Protein AF-A0A975FSL1-F1 (afdb_monomer_lite)

Foldseek 3Di:
DDPDDDDDDDDDPLLVLLVVLVVCVVVVNHDPVSVVSNVVCLVPPVVSVVVVVVVVVVVCVVVPDPDPDQDPVNVVVVVVVVVVVD

Secondary structure (DSSP, 8-state):
----S----S--HHHHHHHHHHHHHHTT---HHHHHHHHHHHHH-HHHHHHHHHHHHHHHHHHH----PPPHHHHHHHHHHHHTT-

pLDDT: mean 81.55, std 14.06, range [37.84, 94.0]

Structure (mmCIF, N/CA/C/O backbone):
data_AF-A0A975FSL1-F1
#
_entry.id   AF-A0A975FSL1-F1
#
loop_
_atom_site.group_PDB
_atom_site.id
_atom_site.type_symbol
_atom_site.label_atom_id
_atom_site.label_alt_id
_atom_site.label_comp_id
_atom_site.label_asym_id
_atom_site.label_entity_id
_atom_site.label_seq_id
_atom_site.pdbx_PDB_ins_code
_atom_site.Cartn_x
_atom_site.Cartn_y
_atom_site.Cartn_z
_atom_site.occupancy
_atom_site.B_iso_or_equiv
_atom_site.auth_seq_id
_atom_site.auth_comp_id
_atom_site.auth_asym_id
_atom_site.auth_atom_id
_atom_site.pdbx_PDB_model_num
ATOM 1 N N . MET A 1 1 ? 2.873 14.712 17.817 1.00 42.72 1 MET A N 1
ATOM 2 C CA . MET A 1 1 ? 2.739 13.520 18.683 1.00 42.72 1 MET A CA 1
ATOM 3 C C . MET A 1 1 ? 2.787 12.315 17.758 1.00 42.72 1 MET A C 1
ATOM 5 O O . MET A 1 1 ? 1.948 12.256 16.880 1.00 42.72 1 MET A O 1
ATOM 9 N N . SER A 1 2 ? 3.751 11.412 17.744 1.00 37.84 2 SER A N 1
ATOM 10 C CA . SER A 1 2 ? 4.941 11.139 18.551 1.00 37.84 2 SER A CA 1
ATOM 11 C C . SER A 1 2 ? 5.979 10.601 17.558 1.00 37.84 2 SER A C 1
ATOM 13 O O . SER A 1 2 ? 5.708 9.625 16.862 1.00 37.84 2 SER A O 1
ATOM 15 N N . GLN A 1 3 ? 7.127 11.273 17.444 1.00 40.94 3 GLN A N 1
ATOM 16 C CA . GLN A 1 3 ? 8.221 10.919 16.530 1.00 40.94 3 GLN A CA 1
ATOM 17 C C . GLN A 1 3 ? 9.067 9.744 17.055 1.00 40.94 3 GLN A C 1
ATOM 19 O O . GLN A 1 3 ? 10.289 9.819 17.099 1.00 40.94 3 GLN A O 1
ATOM 24 N N . GLU A 1 4 ? 8.429 8.652 17.463 1.00 53.50 4 GLU A N 1
ATOM 25 C CA . GLU A 1 4 ? 9.132 7.455 17.932 1.00 53.50 4 GLU A C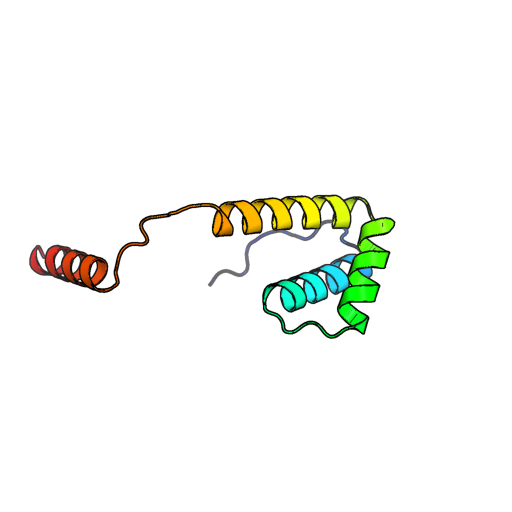A 1
ATOM 26 C C . GLU A 1 4 ? 8.386 6.194 17.507 1.00 53.50 4 GLU A C 1
ATOM 28 O O . GLU A 1 4 ? 7.739 5.561 18.325 1.00 53.50 4 GLU A O 1
ATOM 33 N N . TYR A 1 5 ? 8.472 5.803 16.233 1.00 52.38 5 TYR A N 1
ATOM 34 C CA . TYR A 1 5 ? 8.225 4.415 15.837 1.00 52.38 5 TYR A CA 1
ATOM 35 C C . TYR A 1 5 ? 9.166 4.024 14.686 1.00 52.38 5 TYR A C 1
ATOM 37 O O . TYR A 1 5 ? 9.006 4.460 13.553 1.00 52.38 5 TYR A O 1
ATOM 45 N N . ILE A 1 6 ? 10.119 3.147 15.035 1.00 51.12 6 ILE A N 1
ATOM 46 C CA . 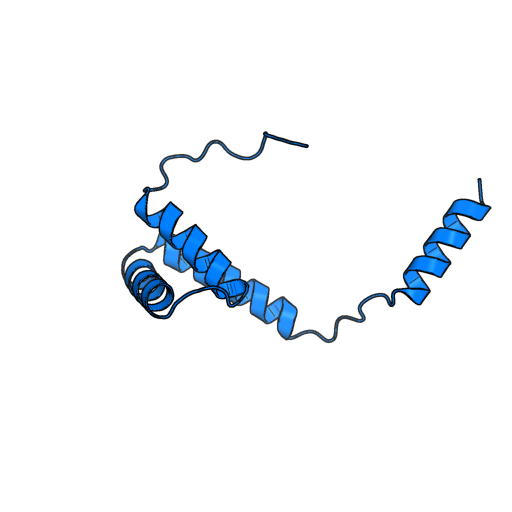ILE A 1 6 ? 10.931 2.266 14.177 1.00 51.12 6 ILE A CA 1
ATOM 47 C C . ILE A 1 6 ? 12.050 2.961 13.374 1.00 51.12 6 ILE A C 1
ATOM 49 O O . ILE A 1 6 ? 11.837 3.544 12.317 1.00 51.12 6 ILE A O 1
ATOM 53 N N . LYS A 1 7 ? 13.300 2.797 13.836 1.00 48.75 7 LYS A N 1
ATOM 54 C CA . LYS A 1 7 ? 14.494 2.935 12.986 1.00 48.75 7 LYS A CA 1
ATOM 55 C C . LYS A 1 7 ? 14.366 1.941 11.823 1.00 48.75 7 LYS A C 1
ATOM 57 O O . LYS A 1 7 ? 14.424 0.735 12.043 1.00 48.75 7 LYS A O 1
ATOM 62 N N . GLU A 1 8 ? 14.156 2.443 10.608 1.00 57.91 8 GLU A N 1
ATOM 63 C CA . GLU A 1 8 ? 14.101 1.642 9.383 1.00 57.91 8 GLU A CA 1
ATOM 64 C C . GLU A 1 8 ? 15.456 0.970 9.117 1.00 57.91 8 GLU A C 1
ATOM 66 O O . GLU A 1 8 ? 16.371 1.559 8.540 1.00 57.91 8 GLU A O 1
ATOM 71 N N . GLU A 1 9 ? 15.604 -0.287 9.524 1.00 63.44 9 GLU A N 1
ATOM 72 C CA . GLU A 1 9 ? 16.727 -1.112 9.092 1.00 63.44 9 GLU A CA 1
ATOM 73 C C . GLU A 1 9 ? 16.636 -1.375 7.577 1.00 63.44 9 GLU A C 1
ATOM 75 O O . GLU A 1 9 ? 15.772 -2.111 7.099 1.00 63.44 9 GLU A O 1
ATOM 80 N N . ASN A 1 10 ? 17.549 -0.769 6.808 1.00 72.62 10 ASN A N 1
ATOM 81 C CA . ASN A 1 10 ? 17.881 -1.110 5.418 1.00 72.62 10 ASN A CA 1
ATOM 82 C C . ASN A 1 10 ? 16.669 -1.395 4.500 1.00 72.62 10 ASN A C 1
ATOM 84 O O . ASN A 1 10 ? 16.536 -2.477 3.908 1.00 72.62 10 ASN A O 1
ATOM 88 N N . ILE A 1 11 ? 15.762 -0.425 4.352 1.00 81.75 11 ILE A N 1
ATOM 89 C CA . ILE A 1 11 ? 14.737 -0.461 3.300 1.00 81.75 11 ILE A CA 1
ATOM 90 C C . ILE A 1 11 ? 15.294 0.238 2.051 1.00 81.75 11 ILE A C 1
ATOM 92 O O . ILE A 1 11 ? 15.644 1.415 2.118 1.00 81.75 11 ILE A O 1
ATOM 96 N N . PRO A 1 12 ? 15.390 -0.449 0.895 1.00 88.19 12 PRO A N 1
ATOM 97 C CA . PRO A 1 12 ? 15.842 0.189 -0.336 1.00 88.19 12 PRO A CA 1
ATOM 98 C C . PRO A 1 12 ? 14.949 1.379 -0.705 1.00 88.19 12 PRO A C 1
ATOM 100 O O . PRO A 1 12 ? 13.723 1.275 -0.642 1.00 88.19 12 PRO A O 1
ATOM 103 N N . LYS A 1 13 ? 15.548 2.479 -1.180 1.00 87.44 13 LYS A N 1
ATOM 104 C CA . LYS A 1 13 ? 14.809 3.682 -1.619 1.00 87.44 13 LYS A CA 1
ATOM 105 C C . LYS A 1 13 ? 13.719 3.370 -2.652 1.00 87.44 13 LYS A C 1
ATOM 107 O O . LYS A 1 13 ? 12.653 3.977 -2.637 1.00 87.44 13 LYS A O 1
ATOM 112 N N . SER A 1 14 ? 13.961 2.390 -3.526 1.00 89.25 14 SER A N 1
ATOM 113 C CA . SER A 1 14 ? 12.956 1.911 -4.479 1.00 89.25 14 SER A CA 1
ATOM 114 C C . SER A 1 14 ? 11.747 1.288 -3.775 1.00 89.25 14 SER A C 1
ATOM 116 O O . SER A 1 14 ? 10.622 1.583 -4.152 1.00 89.25 14 SER A O 1
ATOM 118 N N . CYS A 1 15 ? 11.937 0.504 -2.710 1.00 89.50 15 CYS A N 1
ATOM 119 C CA . CYS A 1 15 ? 10.834 -0.038 -1.913 1.00 89.50 15 CYS A CA 1
ATOM 120 C C . CYS A 1 15 ? 10.061 1.059 -1.164 1.00 89.50 15 CYS A C 1
ATOM 122 O O . CYS A 1 15 ? 8.837 0.981 -1.099 1.00 89.50 15 CYS A O 1
ATOM 124 N N . GLN A 1 16 ? 10.744 2.088 -0.646 1.00 89.50 16 GLN A N 1
ATOM 125 C CA . GLN A 1 16 ? 10.090 3.245 -0.010 1.00 89.50 16 GLN A CA 1
ATOM 126 C C . GLN A 1 16 ? 9.201 4.003 -1.011 1.00 89.50 16 GLN A C 1
ATOM 128 O O . GLN A 1 16 ? 8.053 4.327 -0.719 1.00 89.50 16 GLN A O 1
ATOM 133 N N . GLN A 1 17 ? 9.690 4.218 -2.236 1.00 90.88 17 GLN A N 1
ATOM 134 C CA . GLN A 1 17 ? 8.906 4.858 -3.297 1.00 90.88 17 GLN A CA 1
ATOM 135 C C . GLN A 1 17 ? 7.667 4.034 -3.682 1.00 90.88 17 GLN A C 1
ATOM 137 O O . GLN A 1 17 ? 6.592 4.582 -3.921 1.00 90.88 17 GLN A O 1
ATOM 142 N N . ILE A 1 18 ? 7.807 2.711 -3.726 1.00 92.12 18 ILE A N 1
ATOM 143 C CA . ILE A 1 18 ? 6.699 1.788 -3.988 1.00 92.12 18 ILE A CA 1
ATOM 144 C C . ILE A 1 18 ? 5.685 1.783 -2.844 1.00 92.12 18 ILE A C 1
ATOM 146 O O . ILE A 1 18 ? 4.494 1.687 -3.125 1.00 92.12 18 ILE A O 1
ATOM 150 N N . ALA A 1 19 ? 6.114 1.937 -1.588 1.00 88.88 19 ALA A N 1
ATOM 151 C CA . ALA A 1 19 ? 5.194 2.120 -0.466 1.00 88.88 19 ALA A CA 1
ATOM 152 C C . ALA A 1 19 ? 4.322 3.369 -0.675 1.00 88.88 19 ALA A C 1
ATOM 154 O O . ALA A 1 19 ? 3.101 3.264 -0.674 1.00 88.88 19 ALA A O 1
ATOM 155 N N . HIS A 1 20 ? 4.928 4.500 -1.043 1.00 90.81 20 HIS A N 1
ATOM 156 C CA . HIS A 1 20 ? 4.185 5.723 -1.356 1.00 90.81 20 HIS A CA 1
ATOM 157 C C . HIS A 1 20 ? 3.196 5.554 -2.531 1.00 90.81 20 HIS A C 1
ATOM 159 O O . HIS A 1 20 ? 2.077 6.063 -2.496 1.00 90.81 20 HIS A O 1
ATOM 165 N N . TYR A 1 21 ? 3.559 4.806 -3.581 1.00 91.69 21 TYR A N 1
ATOM 166 C CA . TYR A 1 21 ? 2.617 4.481 -4.664 1.00 91.69 21 TYR A CA 1
ATOM 167 C C . TYR A 1 21 ? 1.500 3.526 -4.229 1.00 91.69 21 TYR A C 1
ATOM 169 O O . TYR A 1 21 ? 0.396 3.602 -4.768 1.00 91.69 21 TYR A O 1
ATOM 177 N N . SER A 1 22 ? 1.772 2.633 -3.276 1.00 88.69 22 SER A N 1
ATOM 178 C CA . SER A 1 22 ? 0.765 1.753 -2.681 1.00 88.69 22 SER A CA 1
ATOM 179 C C . SER A 1 22 ? -0.268 2.564 -1.901 1.00 88.69 22 SER A C 1
ATOM 181 O O . SER A 1 22 ? -1.460 2.313 -2.064 1.00 88.69 22 SER A O 1
ATOM 183 N N . ASP A 1 23 ? 0.167 3.562 -1.130 1.00 89.81 23 ASP A N 1
ATOM 184 C CA . ASP A 1 23 ? -0.733 4.448 -0.383 1.00 89.81 23 ASP A CA 1
ATOM 185 C C . ASP A 1 23 ? -1.635 5.227 -1.345 1.00 89.81 23 ASP A C 1
ATOM 187 O O . ASP A 1 23 ? -2.861 5.148 -1.264 1.00 89.81 23 ASP A O 1
ATOM 191 N N . LYS A 1 24 ? -1.048 5.861 -2.369 1.00 91.25 24 LYS A N 1
ATOM 192 C CA . LYS A 1 24 ? -1.825 6.517 -3.434 1.00 91.25 24 LYS A CA 1
ATOM 193 C C . LYS A 1 24 ? -2.820 5.575 -4.108 1.00 91.25 24 LYS A C 1
ATOM 195 O O . LYS A 1 24 ? -3.914 5.986 -4.485 1.00 91.25 24 LYS A O 1
ATOM 200 N N . LEU A 1 25 ? -2.455 4.307 -4.307 1.00 89.31 25 LEU A N 1
ATOM 201 C CA . LEU A 1 25 ? -3.355 3.326 -4.908 1.00 89.31 25 LEU A CA 1
ATOM 202 C C . LEU A 1 25 ? -4.549 3.023 -3.997 1.00 89.31 25 LEU A C 1
ATOM 204 O O . LEU A 1 25 ? -5.663 2.901 -4.505 1.00 89.31 25 LEU A O 1
ATOM 208 N N . GLN A 1 26 ? -4.332 2.919 -2.683 1.00 84.31 26 GLN A N 1
ATOM 209 C CA . GLN A 1 26 ? -5.390 2.655 -1.704 1.00 84.31 26 GLN A CA 1
ATOM 210 C C . GLN A 1 26 ? -6.425 3.783 -1.642 1.00 84.31 26 GLN A C 1
ATOM 212 O O . GLN A 1 26 ? -7.616 3.490 -1.550 1.00 84.31 26 GLN A O 1
ATOM 217 N N . TYR A 1 27 ? -5.990 5.038 -1.774 1.00 88.31 27 TYR A N 1
ATOM 218 C CA . TYR A 1 27 ? -6.873 6.212 -1.756 1.00 88.31 27 TYR A CA 1
ATOM 219 C C . TYR A 1 27 ? -7.381 6.641 -3.143 1.00 88.31 27 TYR A C 1
ATOM 221 O O . TYR A 1 27 ? -8.090 7.632 -3.267 1.00 88.31 27 TYR A O 1
ATOM 229 N N . GLY A 1 28 ? -7.065 5.887 -4.204 1.00 87.00 28 GLY A N 1
ATOM 230 C CA . GLY A 1 28 ? -7.539 6.184 -5.563 1.00 87.00 28 GLY A CA 1
ATOM 231 C C . GLY A 1 28 ? -6.799 7.327 -6.269 1.00 87.00 28 GLY A C 1
ATOM 232 O O . GLY A 1 28 ? -7.189 7.720 -7.364 1.00 87.00 28 GLY A O 1
ATOM 233 N N . GLU A 1 29 ? -5.700 7.806 -5.695 1.00 91.81 29 GLU A N 1
ATOM 234 C CA . GLU A 1 29 ? -4.883 8.922 -6.186 1.00 91.81 29 GLU A CA 1
ATOM 235 C 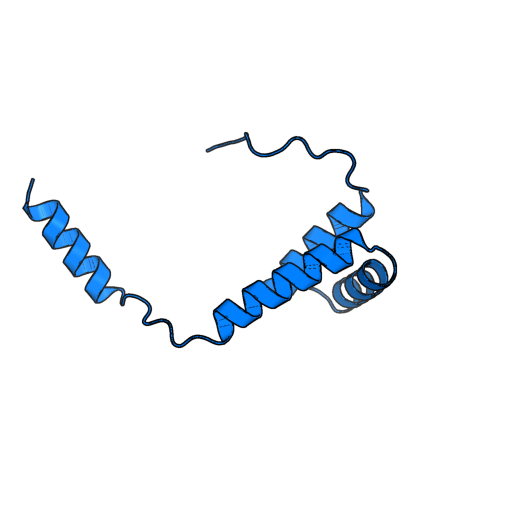C . GLU A 1 29 ? -3.749 8.474 -7.124 1.00 91.81 29 GLU A C 1
ATOM 237 O O . GLU A 1 29 ? -3.042 9.294 -7.711 1.00 91.81 29 GLU A O 1
ATOM 242 N N . ALA A 1 30 ? -3.534 7.163 -7.270 1.00 90.75 30 ALA A N 1
ATOM 243 C CA . ALA A 1 30 ? -2.465 6.636 -8.112 1.00 90.75 30 ALA A CA 1
ATOM 244 C C . ALA A 1 30 ? -2.773 6.784 -9.610 1.00 90.75 30 ALA A C 1
ATOM 246 O O . ALA A 1 30 ? -3.787 6.289 -10.121 1.00 90.75 30 ALA A O 1
ATOM 247 N N . SER A 1 31 ? -1.811 7.346 -10.339 1.00 92.94 31 SER A N 1
ATOM 248 C CA . SER A 1 31 ? -1.797 7.372 -11.800 1.00 92.94 31 SER A CA 1
ATOM 249 C C . SER A 1 31 ? -1.592 5.975 -12.403 1.00 92.94 31 SER A C 1
ATOM 251 O O . SER A 1 31 ? -1.122 5.035 -11.753 1.00 92.94 31 SER A O 1
ATOM 253 N N . PHE A 1 32 ? -1.915 5.824 -13.691 1.00 93.19 32 PHE A N 1
ATOM 254 C CA . PHE A 1 32 ? -1.727 4.562 -14.415 1.00 93.19 32 PHE A CA 1
ATOM 255 C C . PHE A 1 32 ? -0.266 4.072 -14.384 1.00 93.19 32 PHE A C 1
ATOM 257 O O . PHE A 1 32 ? -0.005 2.893 -14.140 1.00 93.19 32 PHE A O 1
ATOM 264 N N . TRP A 1 33 ? 0.695 4.984 -14.558 1.00 92.62 33 TRP A N 1
ATOM 265 C CA . TRP A 1 33 ? 2.123 4.657 -14.547 1.00 92.62 33 TRP A CA 1
ATOM 266 C C . TRP A 1 33 ? 2.631 4.236 -13.169 1.00 92.62 33 TRP A C 1
ATOM 268 O O . TRP A 1 33 ? 3.439 3.313 -13.073 1.00 92.62 33 TRP A O 1
ATOM 278 N N . GLU A 1 34 ? 2.147 4.869 -12.099 1.00 91.81 34 GLU A N 1
ATOM 279 C CA . GLU A 1 34 ? 2.475 4.472 -10.724 1.00 91.81 34 GLU A CA 1
ATOM 280 C C . GLU A 1 34 ? 1.949 3.061 -10.428 1.00 91.81 34 GLU A C 1
ATOM 282 O O . GLU A 1 34 ? 2.692 2.230 -9.907 1.00 91.81 34 GLU A O 1
ATOM 287 N N . LYS A 1 35 ? 0.721 2.738 -10.865 1.00 92.38 35 LYS A N 1
ATOM 288 C CA . LYS A 1 35 ? 0.149 1.383 -10.754 1.00 92.38 35 LYS A CA 1
ATOM 289 C C . LYS A 1 35 ? 0.989 0.336 -11.486 1.00 92.38 35 LYS A C 1
ATOM 291 O O . LYS A 1 35 ? 1.206 -0.754 -10.957 1.00 92.38 35 LYS A O 1
ATOM 296 N N . LEU A 1 36 ? 1.462 0.645 -12.695 1.00 93.94 36 LEU A N 1
ATOM 297 C CA . LEU A 1 36 ? 2.303 -0.270 -13.469 1.00 93.94 36 LEU A CA 1
ATOM 298 C C . LEU A 1 36 ? 3.657 -0.504 -12.783 1.00 93.94 36 LEU A C 1
ATOM 300 O O . LEU A 1 36 ? 4.050 -1.654 -12.588 1.00 93.94 36 LEU A O 1
ATOM 304 N N . LYS A 1 37 ? 4.335 0.567 -12.350 1.00 92.88 37 LYS A N 1
ATOM 305 C CA . LYS A 1 37 ? 5.608 0.484 -11.610 1.00 92.88 37 LYS A CA 1
ATOM 306 C C . LYS A 1 37 ? 5.465 -0.319 -10.319 1.00 92.88 37 LYS A C 1
ATOM 308 O O . LYS A 1 37 ? 6.314 -1.160 -10.03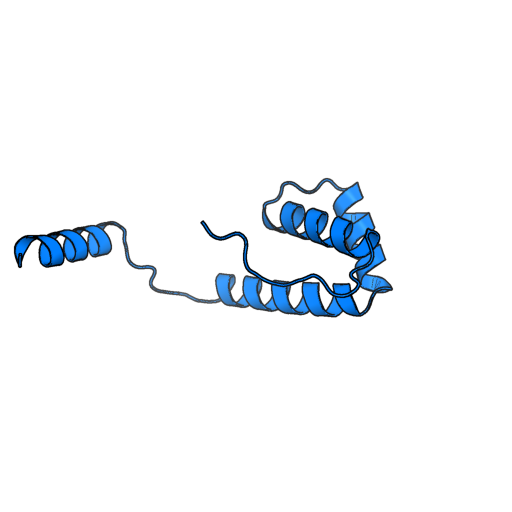1 1.00 92.88 37 LYS A O 1
ATOM 313 N N . LEU A 1 38 ? 4.371 -0.106 -9.586 1.00 92.62 38 LEU A N 1
ATOM 314 C CA . LEU A 1 38 ? 4.029 -0.860 -8.383 1.00 92.62 38 LEU A CA 1
ATOM 315 C C . LEU A 1 38 ? 3.942 -2.365 -8.672 1.00 92.62 38 LEU A C 1
ATOM 317 O O . LEU A 1 38 ? 4.614 -3.158 -8.013 1.00 92.62 38 LEU A O 1
ATOM 321 N N . LYS A 1 39 ? 3.166 -2.762 -9.690 1.00 91.62 39 LYS A N 1
ATOM 322 C CA . LYS A 1 39 ? 2.997 -4.175 -10.070 1.00 91.62 39 LYS A CA 1
ATOM 323 C C . LYS A 1 39 ? 4.312 -4.831 -10.484 1.00 91.62 39 LYS A C 1
ATOM 325 O O . LYS A 1 39 ? 4.580 -5.954 -10.064 1.00 91.62 39 LYS A O 1
ATOM 330 N N . ILE A 1 40 ? 5.131 -4.129 -11.269 1.00 94.00 40 ILE A N 1
ATOM 331 C CA . ILE A 1 40 ? 6.446 -4.625 -11.690 1.00 94.00 40 ILE A CA 1
ATOM 332 C C . ILE A 1 40 ? 7.355 -4.789 -10.466 1.00 94.00 40 ILE A C 1
ATOM 334 O O . ILE A 1 40 ? 7.959 -5.838 -10.300 1.00 94.00 40 ILE A O 1
ATOM 338 N N . HIS A 1 41 ? 7.406 -3.819 -9.550 1.00 93.19 41 HIS A N 1
ATOM 339 C CA . HIS A 1 41 ? 8.249 -3.945 -8.359 1.00 93.19 41 HIS A CA 1
ATOM 340 C C . HIS A 1 41 ? 7.827 -5.089 -7.435 1.00 93.19 41 HIS A C 1
ATOM 342 O O . HIS A 1 41 ? 8.665 -5.836 -6.936 1.00 93.19 41 HIS A O 1
ATOM 348 N N . ILE A 1 42 ? 6.523 -5.262 -7.224 1.00 93.56 42 ILE A N 1
ATOM 349 C CA . ILE A 1 42 ? 5.974 -6.363 -6.425 1.00 93.56 42 ILE A CA 1
ATOM 350 C C . ILE A 1 42 ? 6.281 -7.732 -7.057 1.00 93.56 42 ILE A C 1
ATOM 352 O O . ILE A 1 42 ? 6.433 -8.726 -6.337 1.00 93.56 42 ILE A O 1
ATOM 356 N N . SER A 1 43 ? 6.387 -7.807 -8.388 1.00 92.25 43 SER A N 1
ATOM 357 C CA . SER A 1 43 ? 6.668 -9.070 -9.067 1.00 92.25 43 SER A CA 1
ATOM 358 C C . SER A 1 43 ? 8.086 -9.575 -8.798 1.00 92.25 43 SER A C 1
ATOM 360 O O . SER A 1 43 ? 8.247 -10.781 -8.645 1.00 92.25 43 SER A O 1
ATOM 362 N N . TYR A 1 44 ? 9.091 -8.707 -8.636 1.00 92.25 44 TYR A N 1
ATOM 363 C CA . TYR A 1 44 ? 10.474 -9.136 -8.370 1.00 92.25 44 TYR A CA 1
ATOM 364 C C . TYR A 1 44 ? 10.949 -8.925 -6.923 1.00 92.25 44 TYR A C 1
ATOM 366 O O . TYR A 1 44 ? 11.896 -9.578 -6.494 1.00 92.25 44 TYR A O 1
ATOM 374 N N . CYS A 1 45 ? 10.313 -8.046 -6.144 1.00 93.31 45 CYS A N 1
ATOM 375 C CA . CYS A 1 45 ? 10.696 -7.782 -4.757 1.00 93.31 45 CYS A CA 1
ATOM 376 C C . CYS A 1 45 ? 9.805 -8.561 -3.779 1.00 93.31 45 CYS A C 1
ATOM 378 O O . CYS A 1 45 ? 8.659 -8.187 -3.511 1.00 93.31 45 CYS A O 1
ATOM 380 N N . GLU A 1 46 ? 10.348 -9.630 -3.190 1.00 91.56 46 GLU A N 1
ATOM 381 C CA . GLU A 1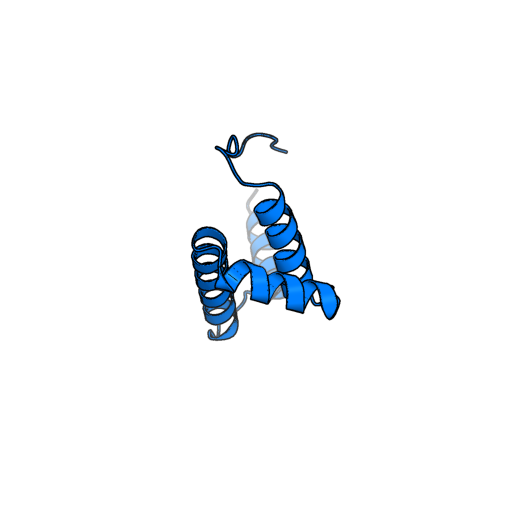 46 ? 9.625 -10.488 -2.241 1.00 91.56 46 GLU A CA 1
ATOM 382 C C . GLU A 1 46 ? 9.099 -9.712 -1.021 1.00 91.56 46 GLU A C 1
ATOM 384 O O . GLU A 1 46 ? 7.975 -9.942 -0.568 1.00 91.56 46 GLU A O 1
ATOM 389 N N . ARG A 1 47 ? 9.873 -8.740 -0.520 1.00 90.00 47 ARG A N 1
ATOM 390 C CA . ARG A 1 47 ? 9.473 -7.876 0.603 1.00 90.00 47 ARG A CA 1
ATOM 391 C C . ARG A 1 47 ? 8.198 -7.098 0.274 1.00 90.00 47 ARG A C 1
ATOM 393 O O . ARG A 1 47 ? 7.218 -7.181 1.014 1.00 90.00 47 ARG A O 1
ATOM 400 N N . CYS A 1 48 ? 8.188 -6.388 -0.854 1.00 91.00 48 CYS A N 1
ATOM 401 C CA . CYS A 1 48 ? 7.028 -5.612 -1.294 1.00 91.00 48 CYS A CA 1
ATOM 402 C C . CYS A 1 48 ? 5.835 -6.505 -1.643 1.00 91.00 48 CYS A C 1
ATOM 404 O O . CYS A 1 48 ? 4.694 -6.099 -1.415 1.00 91.00 48 CYS A O 1
ATOM 406 N N . ARG A 1 49 ? 6.080 -7.732 -2.122 1.00 91.75 49 ARG A N 1
ATOM 407 C CA . ARG A 1 49 ? 5.039 -8.742 -2.343 1.00 91.75 49 ARG A CA 1
ATOM 408 C C . ARG A 1 49 ? 4.357 -9.166 -1.049 1.00 91.75 49 ARG A C 1
ATOM 410 O O . ARG A 1 49 ? 3.132 -9.116 -0.976 1.00 91.75 49 ARG A O 1
ATOM 417 N N . LYS A 1 50 ? 5.127 -9.523 -0.016 1.00 90.25 50 LYS A N 1
ATOM 418 C CA . LYS A 1 50 ? 4.586 -9.885 1.306 1.00 90.25 50 LYS A CA 1
ATOM 419 C C . LYS A 1 50 ? 3.810 -8.725 1.930 1.00 90.25 50 LYS A C 1
ATOM 421 O O . LYS A 1 50 ? 2.723 -8.940 2.460 1.00 90.25 50 LYS A O 1
ATOM 426 N N . TYR A 1 51 ? 4.342 -7.508 1.833 1.00 89.00 51 TYR A N 1
ATOM 427 C CA . TYR A 1 51 ? 3.677 -6.298 2.318 1.00 89.00 51 TYR A CA 1
ATOM 428 C C . TYR A 1 51 ? 2.327 -6.061 1.619 1.00 89.00 51 TYR A C 1
ATOM 430 O O . TYR A 1 51 ? 1.297 -5.961 2.284 1.00 89.00 51 TYR A O 1
ATOM 438 N N . ASN A 1 52 ? 2.300 -6.083 0.282 1.00 88.25 52 ASN A N 1
ATOM 439 C CA . ASN A 1 52 ? 1.068 -5.880 -0.485 1.00 88.25 52 ASN A CA 1
ATOM 440 C C . ASN A 1 52 ? 0.033 -6.987 -0.255 1.00 88.25 52 ASN A C 1
ATOM 442 O O . ASN A 1 52 ? -1.156 -6.696 -0.165 1.00 88.25 52 ASN A O 1
ATOM 446 N N . ALA A 1 53 ? 0.464 -8.243 -0.117 1.00 88.38 53 ALA A N 1
ATOM 447 C CA . ALA A 1 53 ? -0.440 -9.353 0.176 1.00 88.38 53 ALA A CA 1
ATOM 448 C C . ALA A 1 53 ? -1.130 -9.187 1.542 1.00 88.38 53 ALA A C 1
ATOM 450 O O . ALA A 1 53 ? -2.345 -9.360 1.639 1.00 88.38 53 ALA A O 1
ATOM 451 N N . LYS A 1 54 ? -0.379 -8.798 2.584 1.00 88.00 54 LYS A N 1
ATOM 452 C CA . LYS A 1 54 ? -0.936 -8.521 3.919 1.00 88.00 54 LYS A CA 1
ATOM 453 C C . LYS A 1 54 ? -1.915 -7.345 3.895 1.00 88.00 54 LYS A C 1
ATOM 455 O O . LYS A 1 54 ? -3.011 -7.466 4.435 1.00 88.00 54 LYS A O 1
ATOM 460 N N . ASN A 1 55 ? -1.558 -6.252 3.221 1.00 86.06 55 ASN A N 1
ATOM 461 C CA . ASN A 1 55 ? -2.439 -5.091 3.080 1.00 86.06 55 ASN A CA 1
ATOM 462 C C . ASN A 1 55 ? -3.721 -5.431 2.313 1.00 86.06 55 ASN A C 1
ATOM 464 O O . ASN A 1 55 ? -4.806 -5.048 2.735 1.00 86.06 55 ASN A O 1
ATOM 468 N N . GLY A 1 56 ? -3.616 -6.201 1.226 1.00 85.31 56 GLY A N 1
ATOM 469 C CA . GLY A 1 56 ? -4.778 -6.655 0.464 1.00 85.31 56 GLY A CA 1
ATOM 470 C C . GLY A 1 56 ? -5.708 -7.547 1.289 1.00 85.31 56 GLY A C 1
ATOM 471 O O . GLY A 1 56 ? -6.926 -7.396 1.217 1.00 85.31 56 GLY A O 1
ATOM 472 N N . LEU A 1 57 ? -5.153 -8.438 2.117 1.00 86.88 57 LEU A N 1
ATOM 473 C CA . LEU A 1 57 ? -5.934 -9.239 3.061 1.00 86.88 57 LEU A CA 1
ATOM 474 C C . LEU A 1 57 ? -6.673 -8.343 4.059 1.00 86.88 57 LEU A C 1
ATOM 476 O O . LEU A 1 57 ? -7.876 -8.517 4.238 1.00 86.88 57 LEU A O 1
ATOM 480 N N . LEU A 1 58 ? -5.985 -7.364 4.653 1.00 85.56 58 LEU A N 1
ATOM 481 C CA . LEU A 1 58 ? -6.581 -6.418 5.595 1.00 85.56 58 LEU A CA 1
ATOM 482 C C . LEU A 1 58 ? -7.735 -5.641 4.950 1.00 85.56 58 LEU A C 1
ATOM 484 O O . LEU A 1 58 ? -8.847 -5.651 5.469 1.00 85.56 58 LEU A O 1
ATOM 488 N N . THR A 1 59 ? -7.511 -5.049 3.774 1.00 85.38 59 THR A N 1
ATOM 489 C CA . THR A 1 59 ? -8.555 -4.343 3.019 1.00 85.38 59 THR A CA 1
ATOM 490 C C . THR A 1 59 ? -9.739 -5.250 2.702 1.00 85.38 59 THR A C 1
ATOM 492 O O . THR A 1 59 ? -10.879 -4.814 2.793 1.00 85.38 59 THR A O 1
ATOM 495 N N . ASN A 1 60 ? -9.503 -6.514 2.348 1.00 84.44 60 ASN A N 1
ATOM 496 C CA . ASN A 1 60 ? -10.585 -7.456 2.077 1.00 84.44 60 ASN A CA 1
ATOM 497 C C . ASN A 1 60 ? -11.373 -7.812 3.341 1.00 84.44 60 ASN A C 1
ATOM 499 O O . ASN A 1 60 ? -12.594 -7.887 3.269 1.00 84.44 60 ASN A O 1
ATOM 503 N N . LEU A 1 61 ? -10.718 -7.998 4.490 1.00 85.06 61 LEU A N 1
ATOM 504 C CA . LEU A 1 61 ? -11.408 -8.209 5.767 1.00 85.06 61 LEU A CA 1
ATOM 505 C C . LEU A 1 61 ? -12.280 -7.002 6.136 1.00 85.06 61 LEU A C 1
ATOM 507 O O . LEU A 1 61 ? -13.433 -7.190 6.508 1.00 85.06 61 LEU A O 1
ATOM 511 N N . PHE A 1 62 ? -11.755 -5.787 5.948 1.00 79.94 62 PHE A N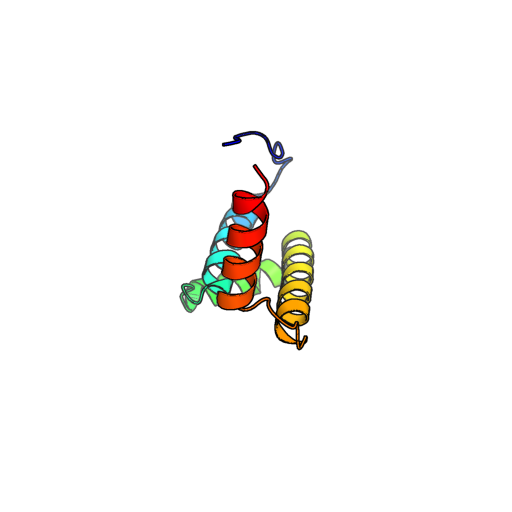 1
ATOM 512 C CA . PHE A 1 62 ? -12.466 -4.513 6.127 1.00 79.94 62 PHE A CA 1
ATOM 513 C C . PHE A 1 62 ? -13.429 -4.142 4.990 1.00 79.94 62 PHE A C 1
ATOM 515 O O . PHE A 1 62 ? -14.083 -3.104 5.055 1.00 79.94 62 PHE A O 1
ATOM 522 N N . LYS A 1 63 ? -13.589 -4.986 3.969 1.00 78.94 63 LYS A N 1
ATOM 523 C CA . LYS A 1 63 ? -14.681 -4.870 2.987 1.00 78.94 63 LYS A CA 1
ATOM 524 C C . LYS A 1 63 ? -15.727 -5.973 3.119 1.00 78.94 63 LYS A C 1
ATOM 526 O O . LYS A 1 63 ? -16.841 -5.791 2.651 1.00 78.94 63 LYS A O 1
ATOM 531 N N . LYS A 1 64 ? -15.368 -7.122 3.699 1.00 72.06 64 LYS A N 1
ATOM 532 C CA . LYS A 1 64 ? -16.195 -8.340 3.715 1.00 72.06 64 LYS A CA 1
ATOM 533 C C . LYS A 1 64 ? -17.097 -8.491 4.934 1.00 72.06 64 LYS A C 1
ATOM 535 O O . LYS A 1 64 ? -17.837 -9.468 4.984 1.00 72.06 64 LYS A O 1
ATOM 540 N N . LYS A 1 65 ? -17.027 -7.607 5.921 1.00 60.78 65 LYS A N 1
ATOM 541 C CA . LYS A 1 65 ? -17.855 -7.729 7.118 1.00 60.78 65 LYS A CA 1
ATOM 542 C C . LYS A 1 65 ? -18.986 -6.706 7.090 1.00 60.78 65 LYS A C 1
ATOM 544 O O . LYS A 1 65 ? -18.745 -5.519 6.907 1.00 60.78 65 LYS A O 1
ATOM 549 N N . ASP A 1 66 ? -20.192 -7.191 7.358 1.00 63.56 66 ASP A N 1
ATOM 550 C CA . ASP A 1 66 ? -21.216 -6.443 8.087 1.00 63.56 66 ASP A CA 1
ATOM 551 C C . ASP A 1 66 ? -20.675 -6.195 9.501 1.00 63.56 66 ASP A C 1
ATOM 553 O O . ASP A 1 66 ? -20.973 -6.926 10.445 1.00 63.56 66 ASP A O 1
ATOM 557 N N . TYR A 1 67 ? -19.754 -5.244 9.656 1.00 67.75 67 TYR A N 1
ATOM 558 C CA . TYR A 1 67 ? -19.550 -4.659 10.977 1.00 67.75 67 TYR A CA 1
ATOM 559 C C . TYR A 1 67 ? -20.752 -3.752 11.212 1.00 67.75 67 TYR A C 1
ATOM 561 O O . TYR A 1 67 ? -20.989 -2.842 10.418 1.00 67.75 67 TYR A O 1
ATOM 569 N N . GLU A 1 68 ? -21.476 -3.975 12.307 1.00 67.19 68 GLU A N 1
ATOM 570 C CA . GLU A 1 68 ? -22.304 -2.928 12.899 1.00 67.19 68 GLU A CA 1
ATOM 571 C C . GLU A 1 68 ? -21.350 -1.814 13.331 1.00 67.19 68 GLU A C 1
ATOM 573 O O . GLU A 1 68 ? -20.662 -1.890 14.352 1.00 67.19 68 GLU A O 1
ATOM 578 N N . VAL A 1 69 ? -21.199 -0.825 12.454 1.00 71.94 69 VAL A N 1
ATOM 579 C CA . VAL A 1 69 ? -20.469 0.393 12.769 1.00 71.94 69 VAL A CA 1
ATOM 580 C C . VAL A 1 69 ? -21.362 1.183 13.711 1.00 71.94 69 VAL A C 1
ATOM 582 O O . VAL A 1 69 ? -22.531 1.400 13.405 1.00 71.94 69 VAL A O 1
ATOM 585 N N . LEU A 1 70 ? -20.810 1.583 14.853 1.00 73.81 70 LEU A N 1
ATOM 586 C CA . LEU A 1 70 ? -21.509 2.419 15.821 1.00 73.81 70 LEU A CA 1
ATOM 587 C C . LEU A 1 70 ? -22.006 3.689 15.113 1.00 73.81 70 LEU A C 1
ATOM 589 O O . LEU A 1 70 ? -21.187 4.418 14.540 1.00 73.81 70 LEU A O 1
ATOM 593 N N . ASP A 1 71 ? -23.319 3.937 15.125 1.00 78.12 71 ASP A N 1
ATOM 594 C CA . ASP A 1 71 ? -23.867 5.138 14.500 1.00 78.12 71 ASP A CA 1
ATOM 595 C C . ASP A 1 71 ? -23.373 6.374 15.264 1.00 78.12 71 ASP A C 1
ATOM 597 O O . ASP A 1 71 ? -23.096 6.342 16.468 1.00 78.12 71 ASP A O 1
ATOM 601 N N . VAL A 1 72 ? -23.263 7.497 14.559 1.00 81.19 72 VAL A N 1
ATOM 602 C CA . VAL A 1 72 ? -22.855 8.776 15.153 1.00 81.19 72 VAL A CA 1
ATOM 603 C C . VAL A 1 72 ? -23.792 9.144 16.306 1.00 81.19 72 VAL A C 1
ATOM 605 O O . VAL A 1 72 ? -23.337 9.664 17.323 1.00 81.19 72 VAL A O 1
ATOM 608 N N . LYS A 1 73 ? -25.077 8.789 16.186 1.00 81.81 73 LYS A N 1
ATOM 609 C CA . LYS A 1 73 ? -26.087 8.973 17.233 1.00 81.81 73 LYS A CA 1
ATOM 610 C C . LYS A 1 73 ? -25.780 8.169 18.494 1.00 81.81 73 LYS A C 1
ATOM 612 O O . LYS A 1 73 ? -25.808 8.727 19.589 1.00 81.81 73 LYS A O 1
ATOM 617 N N . ASP A 1 74 ? -25.421 6.896 18.342 1.00 84.19 74 ASP A N 1
ATOM 618 C CA . ASP A 1 74 ? -25.067 6.029 19.470 1.00 84.19 74 ASP A CA 1
ATOM 619 C C . ASP A 1 74 ? -23.807 6.548 20.177 1.00 84.19 74 ASP A C 1
ATOM 621 O O . ASP A 1 74 ? -23.714 6.555 21.406 1.00 84.19 74 ASP A O 1
ATOM 625 N N . LEU A 1 75 ? -22.841 7.060 19.407 1.00 86.25 75 LEU A N 1
ATOM 626 C CA . LEU A 1 75 ? -21.629 7.669 19.948 1.00 86.25 75 LEU A CA 1
ATOM 627 C C . LEU A 1 75 ? -21.917 8.964 20.727 1.00 86.25 75 LEU A C 1
ATOM 629 O O . LEU A 1 75 ? -21.297 9.206 21.766 1.00 86.25 75 LEU A O 1
ATOM 633 N N . GLU A 1 76 ? -22.820 9.810 20.235 1.00 85.94 76 GLU A N 1
ATOM 634 C CA . GLU A 1 76 ? -23.234 11.038 20.921 1.00 85.94 76 GLU A CA 1
ATOM 635 C C . GLU A 1 76 ? -23.974 10.737 22.225 1.00 85.94 76 GLU A C 1
ATOM 637 O O . GLU A 1 76 ? -23.665 11.354 23.248 1.00 85.94 76 GLU A O 1
ATOM 642 N N . GLU A 1 77 ? -24.860 9.739 22.234 1.00 86.25 77 GLU A N 1
ATOM 643 C CA . GLU A 1 77 ? -25.518 9.276 23.459 1.00 86.25 77 GLU A CA 1
ATOM 644 C C . GLU A 1 77 ? -24.514 8.781 24.504 1.00 86.25 77 GLU A C 1
ATOM 646 O O . GLU A 1 77 ? -24.621 9.122 25.685 1.00 86.25 77 GLU A O 1
ATOM 651 N N . ILE A 1 78 ? -23.522 7.989 24.085 1.00 87.56 78 ILE A N 1
ATOM 652 C CA . ILE A 1 78 ? -22.478 7.492 24.988 1.00 87.56 78 ILE A CA 1
ATOM 653 C C . ILE A 1 78 ? -21.671 8.666 25.556 1.00 87.56 78 ILE A C 1
ATOM 655 O O . ILE A 1 78 ? -21.436 8.719 26.763 1.00 87.56 78 ILE A O 1
ATOM 659 N N . LYS A 1 79 ? -21.288 9.643 24.724 1.00 88.06 79 LYS A N 1
ATOM 660 C CA . LYS A 1 79 ? -20.548 10.836 25.173 1.00 88.06 79 LYS A CA 1
ATOM 661 C C . LYS A 1 79 ? -21.339 11.672 26.176 1.00 88.06 79 LYS A C 1
ATOM 663 O O . LYS A 1 79 ? -20.763 12.141 27.154 1.00 88.06 79 LYS A O 1
ATOM 668 N N . GLN A 1 80 ? -22.642 11.847 25.961 1.00 86.94 80 GLN A N 1
ATOM 669 C CA . GLN A 1 80 ? -23.502 12.570 26.899 1.00 86.94 80 GLN A CA 1
ATOM 670 C C . GLN A 1 80 ? -23.597 11.833 28.240 1.00 86.94 80 GLN A C 1
ATOM 672 O O . GLN A 1 80 ? -23.345 12.435 29.280 1.00 86.94 80 GLN A O 1
ATOM 677 N N . LYS A 1 81 ? -23.845 10.515 28.224 1.00 84.94 81 LYS A N 1
ATOM 678 C CA . LYS A 1 81 ? -23.923 9.686 29.443 1.00 84.94 81 LYS A CA 1
ATOM 679 C C . LYS A 1 81 ? -22.611 9.663 30.238 1.00 84.94 81 LYS A C 1
ATOM 681 O O . LYS A 1 81 ? -22.648 9.621 31.464 1.00 84.94 81 LYS A O 1
ATOM 686 N N . VAL A 1 82 ? -21.460 9.702 29.564 1.00 88.31 82 VAL A N 1
ATOM 687 C CA . VAL A 1 82 ? -20.141 9.771 30.219 1.00 88.31 82 VAL A CA 1
ATOM 688 C C . VAL A 1 82 ? -19.900 11.144 30.857 1.00 88.31 82 VAL A C 1
ATOM 690 O O . VAL A 1 82 ? -19.390 11.207 31.971 1.00 88.31 82 VAL A O 1
ATOM 693 N N . ASN A 1 83 ? -20.304 12.235 30.200 1.00 80.06 83 ASN A N 1
ATOM 694 C CA . ASN A 1 83 ? -20.092 13.596 30.706 1.00 80.06 83 ASN A CA 1
ATOM 695 C C . ASN A 1 83 ? -21.095 14.022 31.794 1.00 80.06 83 ASN A C 1
ATOM 697 O O . ASN A 1 83 ? -20.779 14.911 32.575 1.00 80.06 83 ASN A O 1
ATOM 701 N N . SER A 1 84 ? -22.287 13.420 31.860 1.00 68.25 84 SER A N 1
ATOM 702 C CA . SER A 1 84 ? -23.303 13.729 32.885 1.00 68.25 84 SER A CA 1
ATOM 703 C C . SER A 1 84 ? -23.078 13.037 34.236 1.00 68.25 84 SER A C 1
ATOM 705 O O . SER A 1 84 ? -23.783 13.350 35.190 1.00 68.25 84 SER A O 1
ATOM 707 N N . ASN A 1 85 ? -22.124 12.106 34.326 1.00 59.19 85 ASN A N 1
ATOM 708 C CA . ASN A 1 85 ? -21.763 11.400 35.563 1.00 59.19 85 ASN A CA 1
ATOM 709 C C . ASN A 1 85 ? -20.494 11.970 36.232 1.00 59.19 85 ASN A C 1
ATOM 711 O O . ASN A 1 85 ? -19.842 11.256 36.996 1.00 59.19 85 ASN A O 1
ATOM 715 N N . ASN A 1 86 ? -20.135 13.224 35.934 1.00 48.59 86 ASN A N 1
ATOM 716 C CA . ASN A 1 86 ? -19.016 13.943 36.547 1.00 48.59 86 ASN A CA 1
ATOM 717 C C . ASN A 1 86 ? -19.490 15.259 37.168 1.00 48.59 86 ASN A C 1
ATOM 719 O O . ASN A 1 86 ? -20.208 16.002 36.462 1.00 48.59 86 ASN A O 1
#

Radius of gyration: 19.39 Å; chains: 1; bounding box: 44×24×51 Å

Sequence (86 aa):
MSQEYIKEENIPKSCQQIAHYSDKLQYGEASFWEKLKLKIHISYCERCRKYNAKNGLLTNLFKKKDYEVLDVKDLEEIKQKVNSNN